Protein AF-A0A530GCT9-F1 (afdb_monomer_lite)

Foldseek 3Di:
DVPDPVDDDDDDPDCPDDVVVVVVVVVPDDDPDDDDDDPPDDDDPCVVVVQVVVVVPVVDPGDDDDDDDDDPDDDD

Secondary structure (DSSP, 8-state):
-TT-TT------SS--HHHHHHHHHHHH---SS-----TTPPPPTTHHHHHHHHTTSTT-S----------TT---

pLDDT: mean 90.4, std 10.2, range [49.69, 97.94]

Structure (mmCIF, N/CA/C/O backbone):
data_AF-A0A530GCT9-F1
#
_entry.id   AF-A0A530GCT9-F1
#
loop_
_atom_site.group_PDB
_atom_site.id
_atom_site.type_symbol
_atom_site.label_atom_id
_atom_site.label_alt_id
_atom_site.label_comp_id
_atom_site.label_asym_id
_atom_site.label_entity_id
_atom_site.label_seq_id
_atom_site.pdbx_PDB_ins_code
_atom_site.Cartn_x
_atom_site.Cartn_y
_atom_site.Cartn_z
_atom_site.occupancy
_atom_site.B_iso_or_equiv
_atom_site.auth_seq_id
_atom_site.auth_comp_id
_atom_site.auth_asym_id
_atom_site.auth_atom_id
_atom_site.pdbx_PDB_model_num
ATOM 1 N N . TYR A 1 1 ? -4.219 6.352 -15.521 1.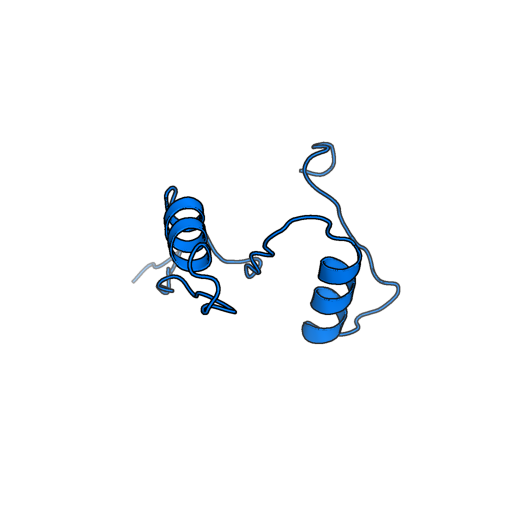00 64.31 1 TYR A N 1
ATOM 2 C CA . TYR A 1 1 ? -4.013 6.668 -14.094 1.00 64.31 1 TYR A CA 1
ATOM 3 C C . TYR A 1 1 ? -3.690 8.140 -13.857 1.00 64.31 1 TYR A C 1
ATOM 5 O O . TYR A 1 1 ? -4.209 8.680 -12.899 1.00 64.31 1 TYR A O 1
ATOM 13 N N . GLU A 1 2 ? -2.900 8.809 -14.707 1.00 69.56 2 GLU A N 1
ATOM 14 C CA . GLU A 1 2 ? -2.421 10.188 -14.455 1.00 69.56 2 GLU A CA 1
ATOM 15 C C . GLU A 1 2 ? -3.510 11.262 -14.271 1.00 69.56 2 GL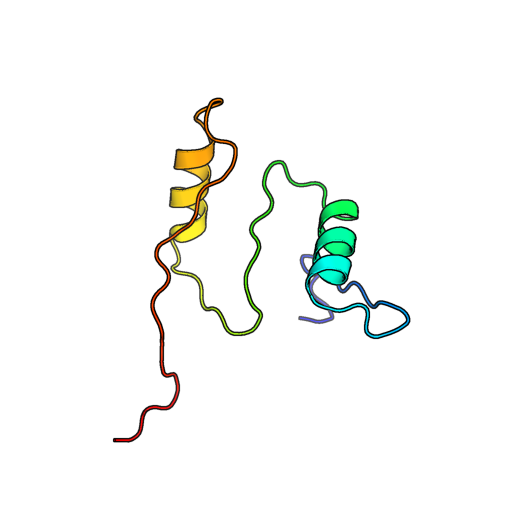U A C 1
ATOM 17 O O . GLU A 1 2 ? -3.269 12.248 -13.588 1.00 69.56 2 GLU A O 1
ATOM 22 N N . GLY A 1 3 ? -4.710 11.066 -14.827 1.00 85.12 3 GLY A N 1
ATOM 23 C CA . GLY A 1 3 ? -5.847 11.981 -14.646 1.00 85.12 3 GLY A CA 1
ATOM 24 C C . GLY A 1 3 ? -6.886 11.539 -13.610 1.00 85.12 3 GLY A C 1
ATOM 25 O O . GLY A 1 3 ? -7.909 12.202 -13.471 1.00 85.12 3 GLY A O 1
ATOM 26 N N . ASP A 1 4 ? -6.687 10.408 -12.925 1.00 93.12 4 ASP A N 1
ATOM 27 C CA . ASP A 1 4 ? -7.651 9.916 -11.936 1.00 93.12 4 ASP A CA 1
ATOM 28 C C . ASP A 1 4 ? -7.372 10.567 -10.569 1.00 93.12 4 ASP A C 1
ATOM 30 O O . ASP A 1 4 ? -6.307 10.326 -9.996 1.00 93.12 4 ASP A O 1
ATOM 34 N N . PRO A 1 5 ? -8.310 11.356 -10.009 1.00 90.19 5 PRO A N 1
ATOM 35 C CA . PRO A 1 5 ? -8.086 12.112 -8.775 1.00 90.19 5 PRO A CA 1
ATOM 36 C C . PRO A 1 5 ? -7.888 11.227 -7.537 1.00 90.19 5 PRO A C 1
ATOM 38 O O . PRO A 1 5 ? -7.472 11.720 -6.491 1.00 90.19 5 PRO A O 1
ATOM 41 N N . ARG A 1 6 ? -8.179 9.922 -7.629 1.00 91.00 6 ARG A N 1
ATOM 42 C CA . ARG A 1 6 ? -7.922 8.955 -6.552 1.00 91.00 6 ARG A CA 1
ATOM 43 C C . ARG A 1 6 ? -6.443 8.584 -6.439 1.00 91.00 6 ARG A C 1
ATOM 45 O O . ARG A 1 6 ? -6.042 8.019 -5.425 1.00 91.00 6 ARG A O 1
ATOM 52 N N . PHE A 1 7 ? -5.637 8.876 -7.461 1.00 92.25 7 PHE A N 1
ATOM 53 C CA . PHE A 1 7 ? -4.205 8.606 -7.472 1.00 92.25 7 PHE A CA 1
ATOM 54 C C . PHE A 1 7 ? -3.423 9.888 -7.197 1.00 92.25 7 PHE A C 1
ATOM 56 O O . PHE A 1 7 ? -3.630 10.916 -7.833 1.00 92.25 7 PHE A O 1
ATOM 63 N N . ASN A 1 8 ? -2.474 9.806 -6.267 1.00 91.75 8 ASN A N 1
ATOM 64 C CA . ASN A 1 8 ? -1.535 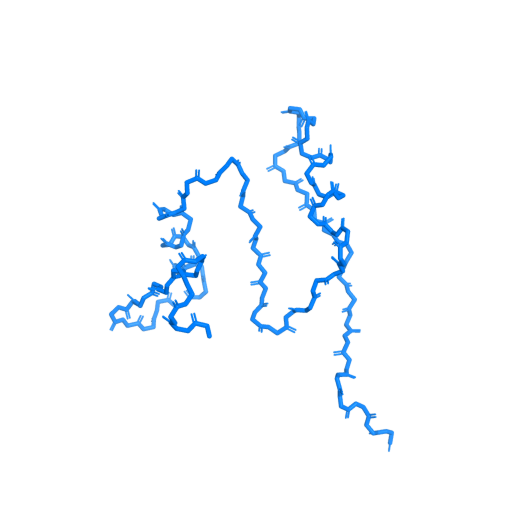10.883 -5.981 1.00 91.75 8 ASN A CA 1
ATOM 65 C C . ASN A 1 8 ? -0.107 10.390 -6.232 1.00 91.75 8 ASN A C 1
ATOM 67 O O . ASN A 1 8 ? 0.357 9.456 -5.577 1.00 91.75 8 ASN A O 1
ATOM 71 N N . PHE A 1 9 ? 0.590 11.024 -7.173 1.00 93.44 9 PHE A N 1
ATOM 72 C CA . PHE A 1 9 ? 1.963 10.682 -7.526 1.00 93.44 9 PHE A CA 1
ATOM 73 C C . PHE A 1 9 ? 2.943 11.579 -6.766 1.00 93.44 9 PHE A C 1
ATOM 75 O O . PHE A 1 9 ? 2.966 12.798 -6.932 1.00 93.44 9 PHE A O 1
ATOM 82 N N . ILE A 1 10 ? 3.790 10.972 -5.934 1.00 93.75 10 ILE A N 1
ATOM 83 C CA . ILE A 1 10 ? 4.805 11.687 -5.156 1.00 93.75 10 ILE A CA 1
ATOM 84 C C . ILE A 1 10 ? 6.160 11.502 -5.834 1.00 93.75 10 ILE A C 1
ATOM 86 O O . ILE A 1 10 ? 6.825 10.485 -5.651 1.00 93.75 10 ILE A O 1
ATOM 90 N N . LEU A 1 11 ? 6.578 12.507 -6.601 1.00 95.56 11 LEU A N 1
ATOM 91 C CA . LEU A 1 11 ? 7.914 12.557 -7.191 1.00 95.56 11 LEU A CA 1
ATOM 92 C C . LEU A 1 11 ? 8.915 13.119 -6.175 1.00 95.56 11 LEU A C 1
ATOM 94 O O . LEU A 1 11 ? 8.693 14.174 -5.574 1.00 95.56 11 LEU A O 1
ATOM 98 N N . LEU A 1 12 ? 10.023 12.406 -5.976 1.00 96.56 12 LEU A N 1
ATOM 99 C CA . LEU A 1 12 ? 11.139 12.842 -5.138 1.00 96.56 12 LEU A CA 1
ATOM 100 C C . LEU A 1 12 ? 12.267 13.369 -6.024 1.00 96.56 12 LEU A C 1
ATOM 102 O O . LEU A 1 12 ? 12.430 12.924 -7.155 1.00 96.56 12 LEU A O 1
ATOM 106 N N . ARG A 1 13 ? 13.036 14.333 -5.506 1.00 96.62 13 ARG A N 1
ATOM 107 C CA . ARG A 1 13 ? 14.078 15.041 -6.274 1.00 96.62 13 ARG A CA 1
ATOM 108 C C . ARG A 1 13 ? 15.189 14.125 -6.791 1.00 96.62 13 ARG A C 1
ATOM 110 O O . ARG A 1 13 ? 15.821 14.447 -7.786 1.00 96.62 13 ARG A O 1
ATOM 117 N N . GLU A 1 14 ? 15.424 13.015 -6.105 1.00 97.19 14 GLU A N 1
ATOM 118 C CA . GLU A 1 14 ? 16.472 12.048 -6.410 1.00 97.19 14 GLU A CA 1
ATOM 119 C C . GLU A 1 14 ? 16.058 10.645 -5.948 1.00 97.19 14 GLU A C 1
ATOM 121 O O . GLU A 1 14 ? 15.063 10.469 -5.233 1.00 97.19 14 GLU A O 1
ATOM 126 N N . ASN A 1 15 ? 16.841 9.633 -6.328 1.00 97.50 15 ASN A N 1
ATOM 127 C CA . ASN A 1 15 ? 16.644 8.279 -5.832 1.00 97.50 15 ASN A CA 1
ATOM 128 C C . ASN A 1 15 ? 17.062 8.182 -4.356 1.00 97.50 15 ASN A C 1
ATOM 130 O O . ASN A 1 15 ? 18.243 8.140 -4.023 1.00 97.50 15 ASN A O 1
ATOM 134 N N . VAL A 1 16 ? 16.072 8.100 -3.469 1.00 97.56 16 VAL A N 1
ATOM 135 C CA . VAL A 1 16 ? 16.273 7.988 -2.016 1.00 97.56 16 VAL A CA 1
ATOM 136 C C . VAL A 1 16 ? 16.137 6.550 -1.482 1.00 97.56 16 VAL A C 1
ATOM 138 O O . VAL A 1 16 ? 16.267 6.324 -0.277 1.00 97.56 16 VAL A O 1
ATOM 141 N N . GLY A 1 17 ? 15.856 5.575 -2.352 1.00 97.50 17 GLY A N 1
ATOM 142 C CA . GLY A 1 17 ? 15.584 4.181 -1.989 1.00 97.50 17 GLY A CA 1
ATOM 143 C C . GLY A 1 17 ? 14.191 3.920 -1.385 1.00 97.50 17 GLY A C 1
ATOM 144 O O . GLY A 1 17 ? 13.489 4.831 -0.936 1.00 97.50 17 GLY A O 1
ATOM 145 N N . LYS A 1 18 ? 13.795 2.634 -1.342 1.00 95.75 18 LYS A N 1
ATOM 146 C CA . LYS A 1 18 ? 12.437 2.161 -0.978 1.00 95.75 18 LYS A CA 1
ATOM 147 C C . LYS A 1 18 ? 11.937 2.716 0.359 1.00 95.75 18 LYS A C 1
ATOM 149 O O . LYS A 1 18 ? 10.859 3.299 0.426 1.00 95.75 18 LYS A O 1
ATOM 154 N N . ARG A 1 19 ? 12.743 2.597 1.421 1.00 97.31 19 ARG A N 1
ATOM 155 C CA . ARG A 1 19 ? 12.349 3.014 2.778 1.00 97.31 19 ARG A CA 1
ATOM 156 C C . ARG A 1 19 ? 12.006 4.504 2.856 1.00 97.31 19 ARG A C 1
ATOM 158 O O . ARG A 1 19 ? 10.979 4.869 3.419 1.00 97.31 19 ARG A O 1
ATOM 165 N N . LYS A 1 20 ? 12.856 5.376 2.301 1.00 97.94 20 LYS A N 1
ATOM 166 C CA . LYS A 1 20 ? 12.633 6.831 2.349 1.00 97.94 20 LYS A CA 1
ATOM 167 C C . LYS A 1 20 ? 11.446 7.241 1.472 1.00 97.94 20 LYS A C 1
ATOM 169 O O . LYS A 1 20 ? 10.682 8.113 1.880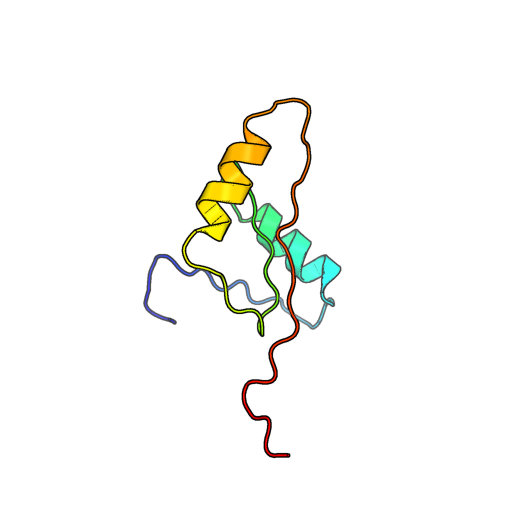 1.00 97.94 20 LYS A O 1
ATOM 174 N N . ALA A 1 21 ? 11.249 6.576 0.332 1.00 97.38 21 ALA A N 1
ATOM 175 C CA . ALA A 1 21 ? 10.086 6.794 -0.525 1.00 97.38 21 ALA A CA 1
ATOM 176 C C . ALA A 1 21 ? 8.766 6.436 0.181 1.00 97.38 21 ALA A C 1
ATOM 178 O O . ALA A 1 21 ? 7.836 7.240 0.190 1.00 97.38 21 ALA A O 1
ATOM 179 N N . GLN A 1 22 ? 8.707 5.286 0.859 1.00 96.94 22 GLN A N 1
ATOM 180 C CA . GLN A 1 22 ? 7.526 4.876 1.628 1.00 96.94 22 GLN A CA 1
ATOM 181 C C . GLN A 1 22 ? 7.232 5.823 2.801 1.00 96.94 22 GLN A C 1
ATOM 183 O O . GLN A 1 22 ? 6.080 6.193 3.010 1.00 96.94 22 GLN A O 1
ATOM 188 N N . ILE A 1 23 ? 8.257 6.295 3.525 1.00 97.69 23 ILE A N 1
ATOM 189 C CA . ILE A 1 23 ? 8.079 7.306 4.584 1.00 97.69 23 ILE A CA 1
ATOM 190 C C . ILE A 1 23 ? 7.467 8.596 4.017 1.00 97.69 23 ILE A C 1
ATOM 192 O O . ILE A 1 23 ? 6.575 9.176 4.638 1.00 97.69 23 ILE A O 1
ATOM 196 N N . ALA A 1 24 ? 7.928 9.052 2.848 1.00 97.31 24 ALA A N 1
ATOM 197 C CA . ALA A 1 24 ? 7.371 10.235 2.197 1.00 97.31 24 ALA A CA 1
ATOM 198 C C . ALA A 1 24 ? 5.898 10.036 1.803 1.00 97.31 24 ALA A C 1
ATOM 200 O O . ALA A 1 24 ? 5.102 10.957 1.979 1.00 97.31 24 ALA A O 1
ATOM 201 N N . ALA A 1 25 ? 5.533 8.840 1.328 1.00 96.38 25 ALA A N 1
ATOM 202 C CA . ALA A 1 25 ? 4.154 8.489 0.999 1.00 96.38 25 ALA A CA 1
ATOM 203 C C . ALA A 1 25 ? 3.245 8.474 2.237 1.00 96.38 25 ALA A C 1
ATOM 205 O O . ALA A 1 25 ? 2.215 9.144 2.240 1.00 96.38 25 ALA A O 1
ATOM 206 N N . ILE A 1 26 ? 3.662 7.803 3.316 1.00 96.19 26 ILE A N 1
ATOM 207 C CA . ILE A 1 26 ? 2.899 7.735 4.573 1.00 96.19 26 ILE A CA 1
ATOM 208 C C . ILE A 1 26 ? 2.643 9.139 5.132 1.00 96.19 26 ILE A C 1
ATOM 210 O O . ILE A 1 26 ? 1.515 9.466 5.484 1.00 96.19 26 ILE A O 1
ATOM 214 N N . ARG A 1 27 ? 3.658 10.013 5.144 1.00 96.25 27 ARG A N 1
ATOM 215 C CA . ARG A 1 27 ? 3.523 11.395 5.646 1.00 96.25 27 ARG A CA 1
ATOM 216 C C . ARG A 1 27 ? 2.542 12.265 4.854 1.00 96.25 27 ARG A C 1
ATOM 218 O O . ARG A 1 27 ? 2.121 13.294 5.369 1.00 96.25 27 ARG A O 1
ATOM 225 N N . ARG A 1 28 ? 2.222 11.900 3.609 1.00 94.56 28 ARG A N 1
ATOM 226 C CA . ARG A 1 28 ? 1.232 12.593 2.767 1.00 94.56 28 ARG A CA 1
ATOM 227 C C . ARG A 1 28 ? -0.119 11.877 2.716 1.00 94.56 28 ARG A C 1
ATOM 229 O O . ARG A 1 28 ? -1.031 12.369 2.060 1.00 94.56 28 ARG A O 1
ATOM 236 N N . SER A 1 29 ? -0.236 10.720 3.363 1.00 94.19 29 SER A N 1
ATOM 237 C CA . SER A 1 29 ? -1.485 9.969 3.465 1.00 94.19 29 SER A CA 1
ATOM 238 C C . SER A 1 29 ? -2.322 10.459 4.648 1.00 94.19 29 SER A C 1
ATOM 240 O O . SER A 1 29 ? -1.783 10.993 5.615 1.00 94.19 29 SER A O 1
ATOM 242 N N . SER A 1 30 ? -3.639 10.280 4.565 1.00 93.00 30 SER A N 1
ATOM 243 C CA . SER A 1 30 ? -4.598 10.714 5.592 1.00 93.00 30 SER A CA 1
ATOM 244 C C . SER A 1 30 ? -5.606 9.623 5.970 1.00 93.00 30 SER A C 1
ATOM 246 O O . SER A 1 30 ? -6.660 9.933 6.515 1.00 93.00 30 SER A O 1
ATOM 248 N N . GLY A 1 31 ? -5.337 8.367 5.604 1.00 92.38 31 GLY A N 1
ATOM 249 C CA . GLY A 1 31 ? -6.211 7.238 5.922 1.00 92.38 31 GLY A CA 1
ATOM 250 C C . GLY A 1 31 ? -5.939 6.677 7.316 1.00 92.38 31 GLY A C 1
ATOM 251 O O . GLY A 1 31 ? -4.801 6.712 7.780 1.00 92.38 31 GLY A O 1
ATOM 252 N N . ASP A 1 32 ? -6.966 6.094 7.938 1.00 92.69 32 ASP A N 1
ATOM 253 C CA . ASP A 1 32 ? -6.846 5.411 9.237 1.00 92.69 32 ASP A CA 1
ATOM 254 C C . ASP A 1 32 ? -5.902 4.199 9.171 1.00 92.69 32 ASP A C 1
ATOM 256 O O . ASP A 1 32 ? -5.212 3.868 10.134 1.00 92.69 32 ASP A O 1
ATOM 260 N N . PHE A 1 33 ? -5.840 3.554 8.001 1.00 93.38 33 PHE A N 1
ATOM 261 C CA . PHE A 1 33 ? -4.928 2.456 7.703 1.00 93.38 33 PHE A CA 1
ATOM 262 C C . PHE A 1 33 ? -4.132 2.740 6.431 1.00 93.38 33 PHE A C 1
ATOM 264 O O . PHE A 1 33 ? -4.663 3.268 5.451 1.00 93.38 33 PHE A O 1
ATOM 271 N N . VAL A 1 34 ? -2.869 2.312 6.418 1.00 94.81 34 VAL A N 1
ATOM 272 C CA . VAL A 1 34 ? -2.015 2.342 5.227 1.00 94.81 34 VAL A CA 1
ATOM 273 C C . VAL A 1 34 ? -1.745 0.916 4.767 1.00 94.81 34 VAL A C 1
ATOM 275 O O . VAL A 1 34 ? -1.104 0.139 5.472 1.00 94.81 34 VAL A O 1
ATOM 278 N N . LEU A 1 35 ? -2.188 0.587 3.553 1.00 95.12 35 LEU A N 1
ATOM 279 C CA . LEU A 1 35 ? -1.810 -0.647 2.872 1.00 95.12 35 LEU A CA 1
ATOM 280 C C . LEU A 1 35 ? -0.608 -0.371 1.964 1.00 95.12 35 LEU A C 1
ATOM 282 O O . LEU A 1 35 ? -0.720 0.349 0.975 1.00 95.12 35 LEU A O 1
ATOM 286 N N . SER A 1 36 ? 0.544 -0.947 2.302 1.00 94.12 36 SER A N 1
ATOM 287 C CA . SER A 1 36 ? 1.719 -0.924 1.425 1.00 94.12 36 SER A CA 1
ATOM 288 C C . SER A 1 36 ? 1.666 -2.106 0.459 1.00 94.12 36 SER A C 1
ATOM 290 O O . SER A 1 36 ? 1.466 -3.238 0.891 1.00 94.12 36 SER A O 1
ATOM 292 N N . VAL A 1 37 ? 1.856 -1.841 -0.833 1.00 93.44 37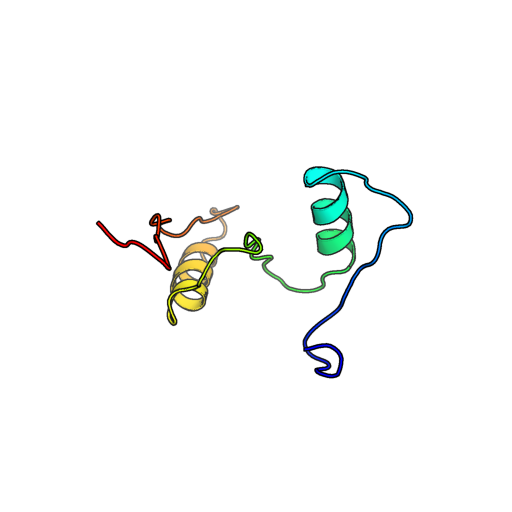 VAL A N 1
ATOM 293 C CA . VAL A 1 37 ? 1.819 -2.839 -1.912 1.00 93.44 37 VAL A CA 1
ATOM 294 C C . VAL A 1 37 ? 3.021 -2.602 -2.821 1.00 93.44 37 VAL A C 1
ATOM 296 O O . VAL A 1 37 ? 3.351 -1.448 -3.106 1.00 93.44 37 VAL A O 1
ATOM 299 N N . ASP A 1 38 ? 3.689 -3.671 -3.250 1.00 90.81 38 ASP A N 1
ATOM 300 C CA . ASP A 1 38 ? 4.776 -3.563 -4.222 1.00 90.81 38 ASP A CA 1
ATOM 301 C C . ASP A 1 38 ? 4.211 -3.335 -5.637 1.00 90.81 38 ASP A C 1
ATOM 303 O O . ASP A 1 38 ? 3.082 -3.715 -5.950 1.00 90.81 38 ASP A O 1
ATOM 307 N N . SER A 1 39 ? 4.976 -2.665 -6.502 1.00 90.75 39 SER A N 1
ATOM 308 C CA . SER A 1 39 ? 4.502 -2.205 -7.821 1.00 90.75 39 SER A CA 1
ATOM 309 C C . SER A 1 39 ? 4.151 -3.330 -8.801 1.00 90.75 39 SER A C 1
ATOM 311 O O . SER A 1 39 ? 3.543 -3.077 -9.837 1.00 90.75 39 SER A O 1
ATOM 313 N N . ASP A 1 40 ? 4.555 -4.555 -8.491 1.00 89.69 40 ASP A N 1
ATOM 314 C CA . ASP A 1 40 ? 4.353 -5.784 -9.256 1.00 89.69 40 ASP A CA 1
ATOM 315 C C . ASP A 1 40 ? 3.338 -6.740 -8.598 1.00 89.69 40 ASP A C 1
ATOM 317 O O . ASP A 1 40 ? 3.149 -7.865 -9.058 1.00 89.69 40 ASP A O 1
ATOM 321 N N . THR A 1 41 ? 2.639 -6.301 -7.547 1.00 89.69 41 THR A N 1
ATOM 322 C CA . THR A 1 41 ? 1.655 -7.121 -6.829 1.00 89.69 41 THR A CA 1
ATOM 323 C C . THR A 1 41 ? 0.236 -6.921 -7.369 1.00 89.69 41 THR A C 1
ATOM 325 O O . THR A 1 41 ? -0.228 -5.798 -7.557 1.00 89.69 41 THR A O 1
ATOM 328 N N . THR A 1 42 ? -0.500 -8.022 -7.552 1.00 91.19 42 THR A N 1
ATOM 329 C CA . THR A 1 42 ? -1.955 -8.003 -7.789 1.00 91.19 42 THR A CA 1
ATOM 330 C C . THR A 1 42 ? -2.695 -8.332 -6.495 1.00 91.19 42 THR A C 1
ATOM 332 O O . THR A 1 42 ? -2.289 -9.222 -5.752 1.00 91.19 42 THR A O 1
ATOM 335 N N . LEU A 1 43 ? -3.789 -7.622 -6.218 1.00 92.06 43 LEU A N 1
ATOM 336 C CA . LEU A 1 43 ? -4.589 -7.814 -5.009 1.00 92.06 43 LEU A CA 1
ATOM 337 C C . LEU A 1 43 ? -5.806 -8.702 -5.286 1.00 92.06 43 LEU A C 1
ATOM 339 O O . LEU A 1 43 ? -6.535 -8.476 -6.252 1.00 92.06 43 LEU A O 1
ATOM 343 N N . ALA A 1 44 ? -6.066 -9.668 -4.401 1.00 93.06 44 ALA A N 1
ATOM 344 C CA . ALA A 1 44 ? -7.351 -10.361 -4.376 1.00 93.06 44 ALA A CA 1
ATOM 345 C C . ALA A 1 44 ? -8.475 -9.367 -4.042 1.00 93.06 44 ALA A C 1
ATOM 347 O O . ALA A 1 44 ? -8.291 -8.464 -3.223 1.00 93.06 44 ALA A O 1
ATOM 348 N N . SER A 1 45 ? -9.654 -9.545 -4.642 1.00 93.88 45 SER A N 1
ATOM 349 C CA . SER A 1 45 ? -10.765 -8.588 -4.531 1.00 93.88 45 SER A CA 1
ATOM 350 C C . SER A 1 45 ? -11.259 -8.363 -3.098 1.00 93.88 45 SER A C 1
ATOM 352 O O . SER A 1 45 ? -11.833 -7.320 -2.806 1.00 93.88 45 SER A O 1
ATOM 354 N N . ASP A 1 46 ? -11.039 -9.322 -2.197 1.00 94.94 46 ASP A N 1
ATOM 355 C CA . ASP A 1 46 ? -11.496 -9.289 -0.806 1.00 94.94 46 ASP A CA 1
ATOM 356 C C . ASP A 1 46 ? -10.384 -8.987 0.216 1.00 94.94 46 ASP A C 1
ATOM 358 O O . ASP A 1 46 ? -10.649 -8.938 1.422 1.00 94.94 46 ASP A O 1
ATOM 362 N N . VAL A 1 47 ? -9.144 -8.755 -0.238 1.00 94.88 47 VAL A N 1
ATOM 363 C CA . VAL A 1 47 ? -7.985 -8.615 0.658 1.00 94.88 47 VAL A CA 1
ATOM 364 C C . VAL A 1 47 ? -8.118 -7.410 1.586 1.00 94.88 47 VAL A C 1
ATOM 366 O O . VAL A 1 47 ? -7.820 -7.515 2.774 1.00 94.88 47 VAL A O 1
ATOM 369 N N . ILE A 1 48 ? -8.630 -6.283 1.080 1.00 94.19 48 ILE A N 1
ATOM 370 C CA . ILE A 1 48 ? -8.801 -5.055 1.868 1.00 94.19 48 ILE A CA 1
ATOM 371 C C . ILE A 1 48 ? -9.804 -5.299 2.998 1.00 94.19 48 ILE A C 1
ATOM 373 O O . ILE A 1 48 ? -9.519 -4.972 4.147 1.00 94.19 48 ILE A O 1
ATOM 377 N N . THR A 1 49 ? -10.940 -5.936 2.700 1.00 96.06 49 THR A N 1
ATOM 378 C CA . THR A 1 49 ? -11.962 -6.264 3.704 1.00 96.06 49 THR A CA 1
ATOM 379 C C . THR A 1 49 ? -11.404 -7.199 4.773 1.00 96.06 49 THR A C 1
ATOM 381 O O . THR A 1 49 ? -11.582 -6.942 5.962 1.00 96.06 49 THR A O 1
ATOM 384 N N . LYS A 1 50 ? -10.679 -8.252 4.375 1.00 95.94 50 LYS A N 1
ATOM 385 C CA . LYS A 1 50 ? -10.058 -9.200 5.313 1.00 95.94 50 LYS A CA 1
ATOM 386 C C . LYS A 1 50 ? -9.042 -8.520 6.236 1.00 95.94 50 LYS A C 1
ATOM 388 O O . LYS A 1 50 ? -9.073 -8.744 7.446 1.00 95.94 50 LYS A O 1
ATOM 393 N N . LEU A 1 51 ? -8.179 -7.664 5.686 1.00 96.56 51 LEU A N 1
ATOM 394 C CA . LEU A 1 51 ? -7.190 -6.916 6.466 1.00 96.56 51 LEU A CA 1
ATOM 395 C C . LEU A 1 51 ? -7.855 -5.916 7.414 1.00 96.56 51 LEU A C 1
ATOM 397 O O . LEU A 1 51 ? -7.531 -5.893 8.599 1.00 96.56 51 LEU A O 1
ATOM 401 N N . ALA A 1 52 ? -8.830 -5.146 6.930 1.00 95.12 52 ALA A N 1
ATOM 402 C CA . ALA A 1 52 ? -9.550 -4.173 7.743 1.00 95.12 52 ALA A CA 1
ATOM 403 C C . ALA A 1 52 ? -10.289 -4.837 8.914 1.00 95.12 52 ALA A C 1
ATOM 405 O O . ALA A 1 52 ? -10.265 -4.309 10.021 1.00 95.12 52 ALA A O 1
ATOM 406 N N . VAL A 1 53 ? -10.899 -6.013 8.709 1.00 96.38 53 VAL A N 1
ATOM 407 C CA . VAL A 1 53 ? -1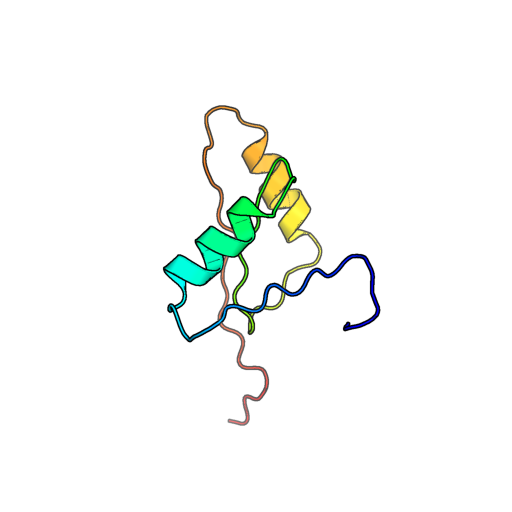1.534 -6.785 9.793 1.00 96.38 53 VAL A CA 1
ATOM 408 C C . VAL A 1 53 ? -10.517 -7.163 10.868 1.00 96.38 53 VAL A C 1
ATOM 410 O O . VAL A 1 53 ? -10.813 -7.008 12.051 1.00 96.38 53 VAL A O 1
ATOM 413 N N . LYS A 1 54 ? -9.312 -7.604 10.484 1.00 95.81 54 LYS A N 1
ATOM 414 C CA . LYS A 1 54 ? -8.259 -7.954 11.448 1.00 95.81 54 LYS A CA 1
ATOM 415 C C . LYS A 1 54 ? -7.754 -6.736 12.231 1.00 95.81 54 LYS A C 1
ATOM 417 O O . LYS A 1 54 ? -7.487 -6.865 13.419 1.00 95.81 54 LYS A O 1
ATOM 422 N N . MET A 1 55 ? -7.679 -5.573 11.588 1.00 96.62 55 MET A N 1
ATOM 423 C CA . MET A 1 55 ? -7.242 -4.310 12.197 1.00 96.62 55 MET A CA 1
ATOM 424 C C . MET A 1 55 ? -8.297 -3.640 13.101 1.00 96.62 55 MET A C 1
ATOM 426 O O . MET A 1 55 ? -7.995 -2.630 13.729 1.00 96.62 55 MET A O 1
ATOM 430 N N . ARG A 1 56 ? -9.531 -4.167 13.192 1.00 95.00 56 ARG A N 1
ATOM 431 C CA . ARG A 1 56 ? -10.541 -3.677 14.158 1.00 95.00 56 ARG A CA 1
ATOM 432 C C . ARG A 1 56 ? -10.202 -4.024 15.606 1.00 95.00 56 ARG A C 1
ATOM 434 O O . ARG A 1 56 ? -10.734 -3.398 16.517 1.00 95.00 56 ARG A O 1
ATOM 441 N N . ASP A 1 57 ? -9.371 -5.038 15.812 1.00 95.69 57 ASP A N 1
ATOM 442 C CA . ASP A 1 57 ? -8.838 -5.362 17.127 1.00 95.69 57 ASP A CA 1
ATOM 443 C C . ASP A 1 57 ? -7.795 -4.306 17.512 1.00 95.69 57 ASP A C 1
ATOM 445 O O . ASP A 1 57 ? -6.750 -4.197 16.871 1.00 95.69 57 ASP A O 1
ATOM 449 N N . SER A 1 58 ? -8.069 -3.534 18.568 1.00 93.25 58 SER A N 1
ATOM 450 C CA . SER A 1 58 ? -7.189 -2.455 19.034 1.00 93.25 58 SER A CA 1
ATOM 451 C C . SER A 1 58 ? -5.809 -2.939 19.486 1.00 93.25 58 SER A C 1
ATOM 453 O O . SER A 1 58 ? -4.900 -2.126 19.632 1.00 93.25 58 SER A O 1
ATOM 455 N N . MET A 1 59 ? -5.636 -4.244 19.714 1.00 96.94 59 MET A N 1
ATOM 456 C CA . MET A 1 59 ? -4.342 -4.847 20.040 1.00 96.94 59 MET A CA 1
ATOM 457 C C . MET A 1 59 ? -3.492 -5.153 18.796 1.00 96.94 59 MET A C 1
ATOM 459 O O . MET A 1 59 ? -2.309 -5.474 18.924 1.00 96.94 59 MET A O 1
ATOM 463 N N . VAL A 1 60 ? -4.057 -5.064 17.588 1.00 95.44 60 VAL A N 1
ATOM 464 C CA . VAL A 1 60 ? -3.363 -5.358 16.329 1.00 95.44 60 VAL A CA 1
ATOM 465 C C . VAL A 1 60 ? -2.799 -4.072 15.721 1.00 95.44 60 VAL A C 1
ATOM 467 O O . VAL A 1 60 ? -3.525 -3.248 15.178 1.00 95.44 60 VAL A O 1
ATOM 470 N N . GLY A 1 61 ? -1.471 -3.925 15.754 1.00 93.75 61 GLY A N 1
ATOM 471 C CA . GLY A 1 61 ? -0.775 -2.789 15.129 1.00 93.75 61 GLY A CA 1
ATOM 472 C C . GLY A 1 61 ? -0.502 -2.947 13.627 1.00 93.75 61 GLY A C 1
ATOM 473 O O . GLY A 1 61 ? -0.236 -1.959 12.947 1.00 93.75 61 GLY A O 1
ATOM 474 N N . ALA A 1 62 ? -0.547 -4.176 13.102 1.00 95.00 62 ALA A N 1
ATOM 475 C CA . ALA A 1 62 ? -0.363 -4.477 11.684 1.00 95.00 62 ALA A CA 1
ATOM 476 C C . ALA A 1 62 ? -0.928 -5.861 11.329 1.00 95.00 62 ALA A C 1
ATOM 478 O O . ALA A 1 62 ? -0.908 -6.783 12.147 1.00 95.00 62 ALA A O 1
ATOM 479 N N . ALA A 1 63 ? -1.365 -6.024 10.081 1.00 94.94 63 ALA A N 1
ATOM 480 C CA . ALA A 1 63 ? -1.782 -7.299 9.510 1.00 94.94 63 ALA A CA 1
ATOM 481 C C . ALA A 1 63 ? -1.171 -7.474 8.114 1.00 94.94 63 ALA A C 1
ATOM 483 O O . ALA A 1 63 ? -1.008 -6.504 7.374 1.00 94.94 63 ALA A O 1
ATOM 484 N N . MET A 1 64 ? -0.856 -8.716 7.748 1.00 93.38 64 MET A N 1
ATOM 485 C CA . MET A 1 64 ? -0.336 -9.077 6.430 1.00 93.38 64 MET A CA 1
ATOM 486 C C . MET A 1 64 ? -1.243 -10.136 5.798 1.00 93.38 64 MET A C 1
ATOM 488 O O . MET A 1 64 ? -1.669 -11.076 6.470 1.00 93.38 64 MET A O 1
ATOM 492 N N . GLY A 1 65 ? -1.558 -9.963 4.514 1.00 87.69 65 GLY A N 1
ATOM 493 C CA . GLY A 1 65 ? -2.279 -10.965 3.730 1.00 87.69 65 GLY A CA 1
ATOM 494 C C . GLY A 1 65 ? -1.356 -12.104 3.299 1.00 87.69 65 GLY A C 1
ATOM 495 O O . GLY A 1 65 ? -0.135 -11.992 3.377 1.00 87.69 65 GLY A O 1
ATOM 496 N N . GLN A 1 66 ? -1.927 -13.201 2.807 1.00 86.88 66 GLN A N 1
ATOM 497 C CA . GLN A 1 66 ? -1.116 -14.231 2.160 1.00 86.88 66 GLN A CA 1
ATOM 498 C C . GLN A 1 66 ? -0.491 -13.665 0.881 1.00 86.88 66 GLN A C 1
ATOM 500 O O . GLN A 1 66 ? -1.183 -13.050 0.070 1.00 86.88 66 GLN A O 1
ATOM 505 N N . LEU A 1 67 ? 0.814 -13.877 0.718 1.00 82.62 67 LEU A N 1
ATOM 506 C CA . LEU A 1 67 ? 1.557 -13.500 -0.476 1.00 82.62 67 LEU A CA 1
ATOM 507 C C . LEU A 1 67 ? 1.851 -14.765 -1.279 1.00 82.62 67 LEU A C 1
ATOM 509 O O . LEU A 1 67 ? 2.504 -15.682 -0.781 1.00 82.62 67 LEU A O 1
ATOM 513 N N . THR A 1 68 ? 1.367 -14.810 -2.515 1.00 83.06 68 THR A N 1
ATOM 514 C CA . THR A 1 68 ? 1.622 -15.915 -3.440 1.00 83.06 68 THR A CA 1
ATOM 515 C C . THR A 1 68 ? 2.449 -15.391 -4.600 1.00 83.06 68 THR A C 1
ATOM 517 O O . THR A 1 68 ? 2.101 -14.372 -5.197 1.00 83.06 68 THR A O 1
ATOM 520 N N . ALA A 1 69 ? 3.544 -16.079 -4.916 1.00 82.06 69 ALA A N 1
ATOM 521 C CA . ALA A 1 69 ? 4.297 -15.794 -6.127 1.00 82.06 69 ALA A CA 1
ATOM 522 C C . ALA A 1 69 ? 3.425 -16.117 -7.347 1.00 82.06 69 ALA A C 1
ATOM 524 O O . ALA A 1 69 ? 2.813 -17.183 -7.414 1.00 82.06 69 ALA A O 1
ATOM 525 N N . TYR A 1 70 ? 3.361 -15.190 -8.297 1.00 78.25 70 TYR A N 1
ATOM 526 C CA . TYR A 1 70 ? 2.616 -15.356 -9.537 1.00 78.25 70 TYR A CA 1
ATOM 527 C C . TYR A 1 70 ? 3.539 -15.079 -10.717 1.00 78.25 70 TYR A C 1
ATOM 529 O O . TYR A 1 70 ? 3.997 -13.952 -10.909 1.00 78.25 70 TYR A O 1
ATOM 537 N N . ASN A 1 71 ? 3.783 -16.105 -11.525 1.00 78.25 71 ASN A N 1
ATOM 538 C CA . ASN A 1 71 ? 4.517 -15.964 -12.770 1.00 78.25 71 ASN A CA 1
ATOM 539 C C . ASN A 1 71 ? 3.528 -15.599 -13.877 1.00 78.25 71 ASN A C 1
ATOM 541 O O . ASN A 1 71 ? 2.840 -16.448 -14.439 1.00 78.25 71 ASN A O 1
ATOM 545 N N . ARG A 1 72 ? 3.442 -14.302 -14.185 1.00 65.19 72 ARG A N 1
ATOM 546 C CA . ARG A 1 72 ? 2.509 -13.769 -15.192 1.00 65.19 72 ARG A CA 1
ATOM 547 C C . ARG A 1 72 ? 2.737 -14.322 -16.602 1.00 65.19 72 ARG A C 1
ATOM 549 O O . ARG A 1 72 ? 1.826 -14.279 -17.423 1.00 65.19 72 ARG A O 1
ATOM 556 N N . SER A 1 73 ? 3.945 -14.798 -16.880 1.00 72.12 73 SER A N 1
ATOM 557 C CA . SER A 1 73 ? 4.406 -15.198 -18.208 1.00 72.12 73 SER A CA 1
ATOM 558 C C . SER A 1 73 ? 5.118 -16.551 -18.211 1.00 72.12 73 SER A C 1
ATOM 560 O O . SER A 1 73 ? 6.030 -16.731 -19.011 1.00 72.12 73 SER A O 1
ATOM 562 N N . ASP A 1 74 ? 4.751 -17.484 -17.327 1.00 58.25 74 ASP A N 1
ATOM 563 C CA . ASP A 1 74 ? 5.323 -18.835 -17.384 1.00 58.25 74 ASP A CA 1
ATOM 564 C C . ASP A 1 74 ? 4.975 -19.504 -18.725 1.00 58.25 74 ASP A C 1
ATOM 566 O O . ASP A 1 74 ? 3.853 -19.957 -18.958 1.00 58.25 74 ASP A O 1
ATOM 570 N N . THR A 1 75 ? 5.967 -19.566 -19.610 1.00 55.47 75 THR A N 1
ATOM 571 C CA . THR A 1 75 ? 6.121 -20.644 -20.582 1.00 55.47 75 THR A CA 1
ATOM 572 C C . THR A 1 75 ? 7.148 -21.606 -20.004 1.00 55.47 75 THR A C 1
ATOM 574 O O . THR A 1 75 ? 8.287 -21.211 -19.757 1.00 55.47 75 THR A O 1
ATOM 577 N N . TRP A 1 76 ? 6.691 -22.829 -19.746 1.00 49.69 76 TRP A N 1
ATOM 578 C CA . TRP A 1 76 ? 7.499 -24.018 -19.491 1.00 49.69 76 TRP A CA 1
ATOM 579 C C . TRP A 1 76 ? 8.568 -24.243 -20.566 1.00 49.69 76 TRP A C 1
ATOM 581 O O . TRP A 1 76 ? 8.284 -23.956 -21.754 1.00 49.69 76 TRP A O 1
#

Sequence (76 aa):
YEGDPRFNFILLRENVGKRKAQIAAIRRSSGDFVLSVDSDTTLASDVITKLAVKMRDSMVGAAMGQLTAYNRSDTW

Radius of gyration: 15.43 Å; chains: 1; bounding box: 29×39×41 Å